Protein AF-F0SKU9-F1 (afdb_monomer_lite)

pLDDT: mean 79.85, std 16.36, range [43.84, 97.88]

Secondary structure (DSSP, 8-state):
------SSEEHHHHHHHTT--HHHHHHHHHTTSSPPPEEPTTT--EEE-HHHHHHHHHHHHHTB-TTS-B---PPPPP--------------------TTSHHHHHHHHHTT-TT--HHHHHHHHHHH-TT---S-HHHHHHHHHHHHHTT-

Organism: Rubinisphaera brasiliensis (strain ATCC 49424 / DSM 5305 / JCM 21570 / IAM 15109 / NBRC 103401 / IFAM 1448) (NCBI:txid756272)

Foldseek 3Di:
DPDPPDQKDALCVLCVLLPHHSVVSVVCCVVQQAPFFDADPVPRGGMDGPVSSVRRVVCSVVCAGNVRDRHDPDDDPPPPCPVPPPPVPPPPPPPPLDPPCPVLVVVLVVVPPVDDDSVLLVVLCCVQCVPDDDPDPVVSSVSSSVVVVVVD

Radius of gyration: 34.1 Å; chains: 1; bounding box: 60×44×78 Å

Sequence (152 aa):
MTGESRSIVNVSQMARMVGLSRQRFWQLATEGVFLLPVYDIRTKRPFYDEPMQETNLKVRQTNYGLNGRPILFYSRRAPIESKTTEPRSKRSVPTKASPKHESLIEGLKQLGMASVSSAQVESALQEAYPNGLPTDEGEVLRTIFVGLMRRD

Structure (mmCIF, N/CA/C/O backbone):
data_AF-F0SKU9-F1
#
_entry.id   AF-F0SKU9-F1
#
loop_
_atom_site.group_PDB
_atom_site.id
_atom_site.type_symbol
_atom_site.label_atom_id
_atom_site.label_alt_id
_atom_site.label_comp_id
_atom_site.label_asym_id
_atom_site.label_entity_id
_atom_site.label_seq_id
_atom_site.pdbx_PDB_ins_code
_atom_site.Cartn_x
_atom_site.Cartn_y
_atom_site.Cartn_z
_atom_site.occupancy
_atom_site.B_iso_or_equiv
_atom_site.auth_seq_id
_atom_site.auth_comp_id
_atom_site.auth_asym_id
_atom_site.auth_atom_id
_atom_site.pdbx_PDB_model_num
ATOM 1 N N . MET A 1 1 ? -15.061 -9.160 -6.028 1.00 43.84 1 MET A N 1
ATOM 2 C CA . MET A 1 1 ? -14.085 -8.298 -6.727 1.00 43.84 1 MET A CA 1
ATOM 3 C C . MET A 1 1 ? -14.822 -7.563 -7.838 1.00 43.84 1 MET A C 1
ATOM 5 O O . MET A 1 1 ? -14.954 -8.098 -8.924 1.00 43.84 1 MET A O 1
ATOM 9 N N . THR A 1 2 ? -15.381 -6.386 -7.566 1.00 45.97 2 THR A N 1
ATOM 10 C CA . THR A 1 2 ? -15.962 -5.517 -8.605 1.00 45.97 2 THR A CA 1
ATOM 11 C C . THR A 1 2 ? -14.832 -4.660 -9.169 1.00 45.97 2 THR A C 1
ATOM 13 O O . THR A 1 2 ? -14.513 -3.605 -8.624 1.00 45.97 2 THR A O 1
ATOM 16 N N . GLY A 1 3 ? -14.120 -5.194 -10.160 1.00 54.47 3 GLY A N 1
ATOM 17 C CA . GLY A 1 3 ? -12.989 -4.516 -10.784 1.00 54.47 3 GLY A CA 1
ATOM 18 C C . GLY A 1 3 ? -13.465 -3.603 -11.904 1.00 54.47 3 GLY A C 1
ATOM 19 O O . GLY A 1 3 ? -13.814 -4.084 -12.972 1.00 54.47 3 GLY A O 1
ATOM 20 N N . GLU A 1 4 ? -13.459 -2.292 -11.677 1.00 57.69 4 GLU A N 1
ATOM 21 C CA . GLU A 1 4 ? -13.408 -1.332 -12.781 1.00 57.69 4 GLU A CA 1
ATOM 22 C C . GLU A 1 4 ? -12.070 -1.540 -13.506 1.00 57.69 4 GLU A C 1
ATOM 24 O O . GLU A 1 4 ? -11.010 -1.227 -12.954 1.00 57.69 4 GLU A O 1
ATOM 29 N N . SER A 1 5 ? -12.111 -2.100 -14.713 1.00 62.44 5 SER A N 1
ATOM 30 C CA . SER A 1 5 ? -10.950 -2.298 -15.583 1.00 62.44 5 SER A CA 1
ATOM 31 C C . SER A 1 5 ? -10.459 -0.945 -16.098 1.00 62.44 5 SER A C 1
ATOM 33 O O . SER A 1 5 ? -10.923 -0.436 -17.118 1.00 62.44 5 SER A O 1
ATOM 35 N N . ARG A 1 6 ? -9.557 -0.314 -15.343 1.00 80.94 6 ARG A N 1
ATOM 36 C CA . ARG A 1 6 ? -8.875 0.921 -15.742 1.00 80.94 6 ARG A CA 1
ATOM 37 C C . ARG A 1 6 ? -7.564 0.560 -16.434 1.00 80.94 6 ARG A C 1
ATOM 39 O O . ARG A 1 6 ? -6.733 -0.110 -15.835 1.00 80.94 6 ARG A O 1
ATOM 46 N N . SER A 1 7 ? -7.357 1.063 -17.649 1.00 87.06 7 SER A N 1
ATOM 47 C CA . SER A 1 7 ? -6.130 0.820 -18.426 1.00 87.06 7 SER A CA 1
ATOM 48 C C . SER A 1 7 ? -4.868 1.380 -17.759 1.00 87.06 7 SER A C 1
ATOM 50 O O . SER A 1 7 ? -3.790 0.809 -17.887 1.00 87.06 7 SER A O 1
ATOM 52 N N . ILE A 1 8 ? -4.995 2.477 -17.006 1.00 94.38 8 ILE A N 1
ATOM 53 C CA . ILE A 1 8 ? -3.905 3.100 -16.249 1.00 94.38 8 ILE A CA 1
ATOM 54 C C . ILE A 1 8 ? -4.355 3.331 -14.809 1.00 94.38 8 ILE A C 1
ATOM 56 O O . ILE A 1 8 ? -5.430 3.888 -14.560 1.00 94.38 8 ILE A O 1
ATOM 60 N N . VAL A 1 9 ? -3.501 2.962 -13.853 1.00 95.81 9 VAL A N 1
ATOM 61 C CA . VAL A 1 9 ? -3.755 3.174 -12.423 1.00 95.81 9 VAL A CA 1
ATOM 62 C C . VAL A 1 9 ? -2.601 3.898 -11.742 1.00 95.81 9 VAL A C 1
ATOM 64 O O . VAL A 1 9 ? -1.431 3.720 -12.071 1.00 95.81 9 VAL A O 1
ATOM 67 N N . ASN A 1 10 ? -2.918 4.716 -10.741 1.00 96.00 10 ASN A N 1
ATOM 68 C CA . ASN A 1 10 ? -1.897 5.310 -9.881 1.00 96.00 10 ASN A CA 1
ATOM 69 C C . ASN A 1 10 ? -1.439 4.331 -8.783 1.00 96.00 10 ASN A C 1
ATOM 71 O O . ASN A 1 10 ? -2.067 3.303 -8.524 1.00 96.00 10 ASN A O 1
ATOM 75 N N . VAL A 1 11 ? -0.376 4.693 -8.059 1.00 95.81 11 VAL A N 1
ATOM 76 C CA . VAL A 1 11 ? 0.204 3.863 -6.982 1.00 95.81 11 VAL A CA 1
ATOM 77 C C . VAL A 1 11 ? -0.812 3.481 -5.900 1.00 95.81 11 VAL A C 1
ATOM 79 O O . VAL A 1 11 ? -0.790 2.363 -5.388 1.00 95.81 11 VAL A O 1
ATOM 82 N N . SER A 1 12 ? -1.726 4.388 -5.544 1.00 95.88 12 SER A N 1
ATOM 83 C CA . SER A 1 12 ? -2.722 4.117 -4.499 1.00 95.88 12 SER A CA 1
ATOM 84 C C . SER A 1 12 ? -3.776 3.114 -4.967 1.00 95.88 12 SER A C 1
ATOM 86 O O . SER A 1 12 ? -4.234 2.299 -4.172 1.00 95.88 12 SER A O 1
ATOM 88 N N . GLN A 1 13 ? -4.161 3.166 -6.241 1.00 96.06 13 GLN A N 1
ATOM 89 C CA . GLN A 1 13 ? -5.072 2.201 -6.852 1.00 96.06 13 GLN A CA 1
ATOM 90 C C . GLN A 1 13 ? -4.405 0.829 -6.988 1.00 96.06 13 GLN A C 1
ATOM 92 O O . GLN A 1 13 ? -4.981 -0.152 -6.524 1.00 96.06 13 GLN A O 1
ATOM 97 N N . MET A 1 14 ? -3.169 0.772 -7.494 1.00 96.75 14 MET A N 1
ATOM 98 C CA . MET A 1 14 ? -2.404 -0.477 -7.602 1.00 96.75 14 MET A CA 1
ATOM 99 C C . MET A 1 14 ? -2.265 -1.175 -6.241 1.00 96.75 14 MET A C 1
ATOM 101 O O . MET A 1 14 ? -2.547 -2.365 -6.116 1.00 96.75 14 MET A O 1
ATOM 105 N N . ALA A 1 15 ? -1.934 -0.421 -5.184 1.00 96.06 15 ALA A N 1
ATOM 106 C CA . ALA A 1 15 ? -1.850 -0.956 -3.824 1.00 96.06 15 ALA A CA 1
ATOM 107 C C . ALA A 1 15 ? -3.180 -1.569 -3.343 1.00 96.06 15 ALA A C 1
ATOM 109 O O . ALA A 1 15 ? -3.181 -2.634 -2.724 1.00 96.06 15 ALA A O 1
ATOM 110 N N . ARG A 1 16 ? -4.322 -0.936 -3.659 1.00 95.00 16 ARG A N 1
ATOM 111 C CA . ARG A 1 16 ? -5.653 -1.478 -3.330 1.00 95.00 16 ARG A CA 1
ATOM 112 C C . ARG A 1 16 ? -5.957 -2.754 -4.106 1.00 95.00 16 ARG A C 1
ATOM 114 O O . ARG A 1 16 ? -6.504 -3.678 -3.512 1.00 95.00 16 ARG A O 1
ATOM 121 N N . MET A 1 17 ? -5.582 -2.820 -5.384 1.00 94.06 17 MET A N 1
ATOM 122 C CA . MET A 1 17 ? -5.791 -4.003 -6.227 1.00 94.06 17 MET A CA 1
ATOM 123 C C . MET A 1 17 ? -5.062 -5.235 -5.671 1.00 94.06 17 MET A C 1
ATOM 125 O O . MET A 1 17 ? -5.636 -6.319 -5.650 1.00 94.06 17 MET A O 1
ATOM 129 N N . VAL A 1 18 ? -3.852 -5.067 -5.121 1.00 93.88 18 VAL A N 1
ATOM 130 C CA . VAL A 1 18 ? -3.105 -6.155 -4.448 1.00 93.88 18 VAL A CA 1
ATOM 131 C C . VAL A 1 18 ? -3.452 -6.326 -2.958 1.00 93.88 18 VAL A C 1
ATOM 133 O O . VAL A 1 18 ? -2.824 -7.122 -2.253 1.00 93.88 18 VAL A O 1
ATOM 136 N N . GLY A 1 19 ? -4.439 -5.581 -2.448 1.00 92.75 19 GLY A N 1
ATOM 137 C CA . GLY A 1 19 ? -4.943 -5.693 -1.076 1.00 92.75 19 GLY A CA 1
ATOM 138 C C . GLY A 1 19 ? -4.036 -5.113 0.019 1.00 92.75 19 GLY A C 1
ATOM 139 O O . GLY A 1 19 ? -4.220 -5.437 1.195 1.00 92.75 19 GLY A O 1
ATOM 140 N N . LEU A 1 20 ? -3.071 -4.257 -0.326 1.00 93.25 20 LEU A N 1
ATOM 141 C CA . LEU A 1 20 ? -2.077 -3.693 0.595 1.00 93.25 20 LEU A CA 1
ATOM 142 C C . LEU A 1 20 ? -2.327 -2.209 0.900 1.00 93.25 20 LEU A C 1
ATOM 144 O O . LEU A 1 20 ? -3.031 -1.500 0.181 1.00 93.25 20 LEU A O 1
ATOM 148 N N . SER A 1 21 ? -1.723 -1.716 1.986 1.00 94.25 21 SER A N 1
ATOM 149 C CA . SER A 1 21 ? -1.602 -0.270 2.190 1.00 94.25 21 SER A CA 1
ATOM 150 C C . SER A 1 21 ? -0.613 0.314 1.178 1.00 94.25 21 SER A C 1
ATOM 152 O O . SER A 1 21 ? 0.325 -0.363 0.748 1.00 94.25 21 SER A O 1
ATOM 154 N N . ARG A 1 22 ? -0.779 1.596 0.828 1.00 95.31 22 ARG A N 1
ATOM 155 C CA . ARG A 1 22 ? 0.136 2.294 -0.093 1.00 95.31 22 ARG A CA 1
ATOM 156 C C . ARG A 1 22 ? 1.590 2.215 0.379 1.00 95.31 22 ARG A C 1
ATOM 158 O O . ARG A 1 22 ? 2.480 1.970 -0.425 1.00 95.31 22 ARG A O 1
ATOM 165 N N . GLN A 1 23 ? 1.819 2.401 1.680 1.00 96.00 23 GLN A N 1
ATOM 166 C CA . GLN A 1 23 ? 3.156 2.356 2.272 1.00 96.00 23 GLN A CA 1
ATOM 167 C C . GLN A 1 23 ? 3.779 0.962 2.164 1.00 96.00 23 GLN A C 1
ATOM 169 O O . GLN A 1 23 ? 4.921 0.847 1.728 1.00 96.00 23 GLN A O 1
ATOM 174 N N . ARG A 1 24 ? 3.032 -0.099 2.504 1.00 95.38 24 ARG A N 1
ATOM 175 C CA 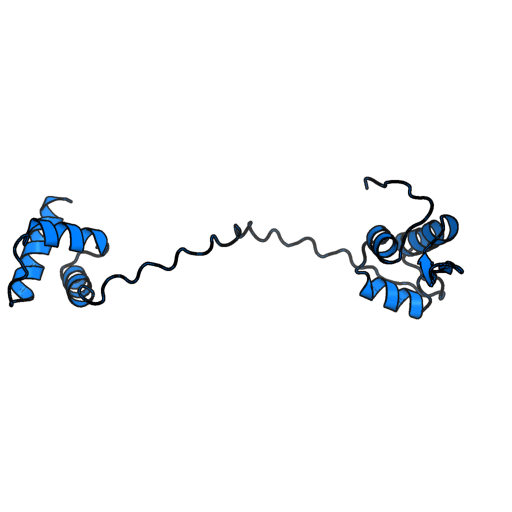. ARG A 1 24 ? 3.565 -1.465 2.430 1.00 95.38 24 ARG A CA 1
ATOM 176 C C . ARG A 1 24 ? 3.846 -1.884 0.990 1.00 95.38 24 ARG A C 1
ATOM 178 O O . ARG A 1 24 ? 4.861 -2.521 0.737 1.00 95.38 24 ARG A O 1
ATOM 185 N N . PHE A 1 25 ? 2.977 -1.498 0.058 1.00 96.88 25 PHE A N 1
ATOM 186 C CA . PHE A 1 25 ? 3.207 -1.720 -1.367 1.00 96.88 25 PHE A CA 1
ATOM 187 C C . PHE A 1 25 ? 4.506 -1.050 -1.841 1.00 96.88 25 PHE A C 1
ATOM 189 O O . PHE A 1 25 ? 5.312 -1.698 -2.498 1.00 96.88 25 PHE A O 1
ATOM 196 N N . TRP A 1 26 ? 4.757 0.203 -1.444 1.00 96.06 26 TRP A N 1
ATOM 197 C CA . TRP A 1 26 ? 5.976 0.924 -1.825 1.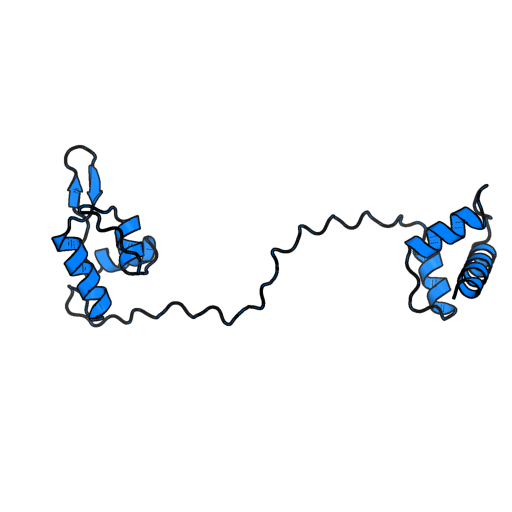00 96.06 26 TRP A CA 1
ATOM 198 C C . TRP A 1 26 ? 7.262 0.299 -1.273 1.00 96.06 26 TRP A C 1
ATOM 200 O O . TRP A 1 26 ? 8.253 0.197 -1.993 1.00 96.06 26 TRP A O 1
ATOM 210 N N . GLN A 1 27 ? 7.239 -0.153 -0.016 1.00 95.94 27 GLN A N 1
ATOM 211 C CA . GLN A 1 27 ? 8.367 -0.873 0.586 1.00 95.94 27 GLN A CA 1
ATOM 212 C C . GLN A 1 27 ? 8.707 -2.123 -0.226 1.00 95.94 27 GLN A C 1
ATOM 214 O O . GLN A 1 27 ? 9.838 -2.292 -0.661 1.00 95.94 27 GLN A O 1
ATOM 219 N N . LEU A 1 28 ? 7.696 -2.946 -0.508 1.00 96.25 28 LEU A N 1
ATOM 220 C CA . LEU A 1 28 ? 7.867 -4.183 -1.262 1.00 96.25 28 LEU A CA 1
ATOM 221 C C . LEU A 1 28 ? 8.320 -3.923 -2.708 1.00 96.25 28 LEU A C 1
ATOM 223 O O . LEU A 1 28 ? 9.188 -4.628 -3.209 1.00 96.25 28 LEU A O 1
ATOM 227 N N . ALA A 1 29 ? 7.791 -2.893 -3.372 1.00 96.62 29 ALA A N 1
ATOM 228 C CA . ALA A 1 29 ? 8.261 -2.500 -4.702 1.00 96.62 29 ALA A CA 1
ATOM 229 C C . ALA A 1 29 ? 9.745 -2.088 -4.682 1.00 96.62 29 ALA A C 1
ATOM 231 O O . ALA A 1 29 ? 10.519 -2.522 -5.527 1.00 96.62 29 ALA A O 1
ATOM 232 N N . THR A 1 30 ? 10.165 -1.325 -3.668 1.00 96.31 30 THR A N 1
ATOM 233 C CA . THR A 1 30 ? 11.578 -0.951 -3.469 1.00 96.31 30 THR A CA 1
ATOM 234 C C . THR A 1 30 ? 12.469 -2.170 -3.185 1.00 96.31 30 THR A C 1
ATOM 236 O O . THR A 1 30 ? 13.611 -2.214 -3.624 1.00 96.31 30 THR A O 1
ATOM 239 N N . GLU A 1 31 ? 11.943 -3.190 -2.503 1.00 95.94 31 GLU A N 1
ATOM 240 C CA . GLU A 1 31 ? 12.615 -4.479 -2.255 1.00 95.94 31 GLU A CA 1
ATOM 241 C C . GLU A 1 31 ? 12.634 -5.413 -3.491 1.00 95.94 31 GLU A C 1
ATOM 243 O O . GLU A 1 31 ? 13.115 -6.549 -3.413 1.00 95.94 31 GLU A O 1
ATOM 248 N N . GLY A 1 32 ? 12.090 -4.966 -4.630 1.00 96.94 32 GLY A N 1
ATOM 249 C CA . GLY A 1 32 ? 12.027 -5.731 -5.878 1.00 96.94 32 GLY A CA 1
ATOM 250 C C . GLY A 1 32 ? 10.946 -6.811 -5.899 1.00 96.94 32 GLY A C 1
ATOM 251 O O . GLY A 1 32 ? 10.974 -7.702 -6.740 1.00 96.94 32 GLY A O 1
ATOM 252 N N . VAL A 1 33 ? 9.994 -6.780 -4.968 1.00 97.50 33 VAL A N 1
ATOM 253 C CA . VAL A 1 33 ? 8.877 -7.734 -4.925 1.00 97.50 33 VAL A CA 1
ATOM 254 C C . VAL A 1 33 ? 7.860 -7.439 -6.017 1.00 97.50 33 VAL A C 1
ATOM 256 O O . VAL A 1 33 ? 7.395 -8.353 -6.691 1.00 97.50 33 VAL A O 1
ATOM 259 N N . PHE A 1 34 ? 7.514 -6.162 -6.156 1.00 97.88 34 PHE A N 1
ATOM 260 C CA . PHE A 1 34 ? 6.604 -5.631 -7.164 1.00 97.88 34 PHE A CA 1
ATOM 261 C C . PHE A 1 34 ? 7.379 -4.727 -8.122 1.00 97.88 34 PHE A C 1
ATOM 263 O O . PHE A 1 34 ? 8.457 -4.239 -7.786 1.00 97.88 34 PHE A O 1
ATOM 270 N N . LEU A 1 35 ? 6.807 -4.462 -9.294 1.00 97.88 35 LEU A N 1
ATOM 271 C CA . LEU A 1 35 ? 7.328 -3.450 -10.206 1.00 97.88 35 LEU A CA 1
ATOM 272 C C . LEU A 1 35 ? 7.243 -2.060 -9.568 1.00 97.88 35 LEU A C 1
ATOM 274 O O . LEU A 1 35 ? 6.261 -1.735 -8.897 1.00 97.88 35 LEU A O 1
ATOM 278 N N . LEU A 1 36 ? 8.249 -1.227 -9.831 1.00 97.56 36 LEU A N 1
ATOM 279 C CA . LEU A 1 36 ? 8.197 0.213 -9.578 1.00 97.56 36 LEU A CA 1
ATOM 280 C C . LEU A 1 36 ? 7.336 0.903 -10.649 1.00 97.56 36 LEU A C 1
ATOM 282 O O . LEU A 1 36 ? 7.268 0.408 -11.771 1.00 97.56 36 LEU A O 1
ATOM 286 N N . PRO A 1 37 ? 6.679 2.035 -10.339 1.00 97.25 37 PRO A N 1
ATOM 287 C CA . PRO A 1 37 ? 5.840 2.738 -11.299 1.00 97.25 37 PRO A CA 1
ATOM 288 C C . PRO A 1 37 ? 6.687 3.452 -12.350 1.00 97.25 37 PRO A C 1
ATOM 290 O O . PRO A 1 37 ? 7.797 3.912 -12.070 1.00 97.25 37 PRO A O 1
ATOM 293 N N . VAL A 1 38 ? 6.108 3.639 -13.531 1.00 97.06 38 VAL A N 1
ATOM 294 C CA . VAL A 1 38 ? 6.652 4.547 -14.543 1.00 97.06 38 VAL A CA 1
ATOM 295 C C . VAL A 1 38 ? 6.144 5.957 -14.260 1.00 97.06 38 VAL A C 1
ATOM 297 O O . VAL A 1 38 ? 5.060 6.154 -13.708 1.00 97.06 38 VAL A O 1
ATOM 300 N N . TYR A 1 39 ? 6.942 6.960 -14.609 1.00 96.81 39 TYR A N 1
ATOM 301 C CA . TYR A 1 39 ? 6.582 8.362 -14.443 1.00 96.81 39 TYR A CA 1
ATOM 302 C C . TYR A 1 39 ? 6.135 8.945 -15.775 1.00 96.81 39 TYR A C 1
ATOM 304 O O . TYR A 1 39 ? 6.846 8.850 -16.773 1.00 96.81 39 TYR A O 1
ATOM 312 N N . ASP A 1 40 ? 4.981 9.607 -15.775 1.00 95.00 40 ASP A N 1
ATOM 313 C CA . ASP A 1 40 ? 4.569 10.422 -16.914 1.00 95.00 40 ASP A CA 1
ATOM 314 C C . ASP A 1 40 ? 5.602 11.539 -17.124 1.00 95.00 40 ASP A C 1
ATOM 316 O O . ASP A 1 40 ? 5.907 12.310 -16.211 1.00 95.00 40 ASP A O 1
ATOM 320 N N . ILE A 1 41 ? 6.144 11.635 -18.337 1.00 95.75 41 ILE A N 1
ATOM 321 C CA . ILE A 1 41 ? 7.182 12.601 -18.698 1.00 95.75 41 ILE A CA 1
ATOM 322 C C . ILE A 1 41 ? 6.695 14.037 -18.468 1.00 95.75 41 ILE A C 1
ATOM 324 O O . ILE A 1 41 ? 7.480 14.864 -17.993 1.00 95.75 41 ILE A O 1
ATOM 328 N N . ARG A 1 42 ? 5.412 14.306 -18.755 1.00 95.50 42 ARG A N 1
ATOM 329 C CA . ARG A 1 42 ? 4.792 15.634 -18.692 1.00 9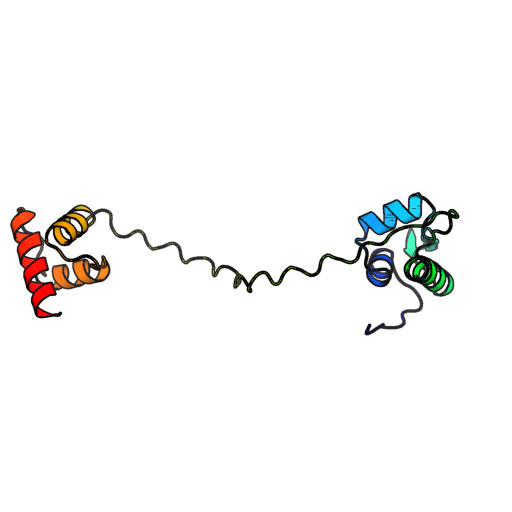5.50 42 ARG A CA 1
ATOM 330 C C . ARG A 1 42 ? 4.406 16.020 -17.271 1.00 95.50 42 ARG A C 1
ATOM 332 O O . ARG A 1 42 ? 4.718 17.120 -16.832 1.00 95.50 42 ARG A O 1
ATOM 339 N N . THR A 1 43 ? 3.709 15.139 -16.555 1.00 94.88 43 THR A N 1
ATOM 340 C CA . THR A 1 43 ? 3.159 15.465 -15.223 1.00 94.88 43 THR A CA 1
ATOM 341 C C . THR A 1 43 ? 4.037 15.010 -14.060 1.00 94.88 43 THR A C 1
ATOM 343 O O . THR A 1 43 ? 3.762 15.378 -12.919 1.00 94.88 43 THR A O 1
ATOM 346 N N . LYS A 1 44 ? 5.066 14.192 -14.325 1.00 94.94 44 LYS A N 1
ATOM 347 C CA . LYS A 1 44 ? 5.913 13.525 -13.319 1.00 94.94 44 LYS A CA 1
ATOM 348 C C . LYS A 1 44 ? 5.115 12.703 -12.303 1.00 94.94 44 LYS A C 1
ATOM 350 O O . LYS A 1 44 ? 5.584 12.450 -11.195 1.00 94.94 44 LYS A O 1
ATOM 355 N N . ARG A 1 45 ? 3.899 12.274 -12.658 1.00 95.31 45 ARG A N 1
ATOM 356 C CA . ARG A 1 45 ? 3.059 11.439 -11.794 1.00 95.31 45 ARG A CA 1
ATOM 357 C C . ARG A 1 45 ? 3.377 9.958 -12.019 1.00 95.31 45 ARG A C 1
ATOM 359 O O . ARG A 1 45 ? 3.466 9.546 -13.175 1.00 95.31 45 ARG A O 1
ATOM 366 N N . PRO A 1 46 ? 3.516 9.160 -10.945 1.00 97.00 46 PRO A N 1
ATOM 367 C CA . PRO A 1 46 ? 3.748 7.728 -11.062 1.00 97.00 46 PRO A CA 1
ATOM 368 C C . PRO A 1 46 ? 2.458 6.983 -11.425 1.00 97.00 46 PRO A C 1
ATOM 370 O O . PRO A 1 46 ? 1.415 7.180 -10.785 1.00 97.00 46 PRO A O 1
ATOM 373 N N . PHE A 1 47 ? 2.547 6.088 -12.403 1.00 96.75 47 PHE A N 1
ATOM 374 C CA . PHE A 1 47 ? 1.453 5.237 -12.855 1.00 96.75 47 PHE A CA 1
ATOM 375 C C . PHE A 1 47 ? 1.933 3.821 -13.210 1.00 96.75 47 PHE A C 1
ATOM 377 O O . PHE A 1 47 ? 3.129 3.562 -13.343 1.00 96.75 47 PHE A O 1
ATOM 384 N N . TYR A 1 48 ? 0.972 2.912 -13.329 1.00 97.38 48 TYR A N 1
ATOM 385 C CA . TYR A 1 48 ? 1.140 1.559 -13.845 1.00 97.38 48 TYR A CA 1
ATOM 386 C C . TYR A 1 48 ? 0.234 1.398 -15.061 1.00 97.38 48 TYR A C 1
ATOM 388 O O . TYR A 1 48 ? -0.957 1.722 -14.988 1.00 97.38 48 TYR A O 1
ATOM 396 N N . ASP A 1 49 ? 0.800 0.917 -16.160 1.00 96.56 49 ASP A N 1
ATOM 397 C CA . ASP A 1 49 ? 0.039 0.471 -17.322 1.00 96.56 49 ASP A CA 1
ATOM 398 C C . ASP A 1 49 ? -0.547 -0.930 -17.080 1.00 96.56 49 ASP A C 1
ATOM 400 O O . ASP A 1 49 ? -0.370 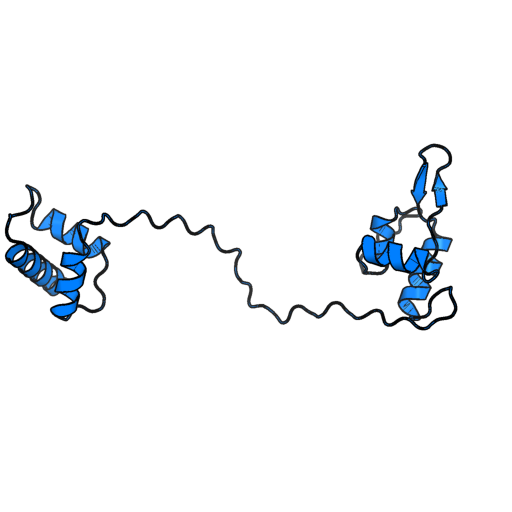-1.534 -16.019 1.00 96.56 49 ASP A O 1
ATOM 404 N N . GLU A 1 50 ? -1.320 -1.428 -18.034 1.00 95.44 50 GLU A N 1
ATOM 405 C CA . GLU A 1 50 ? -2.007 -2.714 -17.927 1.00 95.44 50 GLU A CA 1
ATOM 406 C C . GLU A 1 50 ? -1.043 -3.917 -17.768 1.00 95.44 50 GLU A C 1
ATOM 408 O O . GLU A 1 50 ? -1.216 -4.675 -16.806 1.00 95.44 50 GLU A O 1
ATOM 413 N N . PRO A 1 51 ? 0.039 -4.068 -18.562 1.00 96.00 51 PRO A N 1
ATOM 414 C CA . PRO A 1 51 ? 1.006 -5.155 -18.365 1.00 96.00 51 PRO A CA 1
ATOM 415 C C . PRO A 1 51 ? 1.679 -5.149 -16.985 1.00 96.00 51 PRO A C 1
ATOM 417 O O . PRO A 1 51 ? 1.893 -6.203 -16.368 1.00 96.00 51 PRO A O 1
ATOM 420 N N . MET A 1 52 ? 2.012 -3.965 -16.459 1.00 97.19 52 MET A N 1
ATOM 421 C CA . MET A 1 52 ? 2.593 -3.859 -15.123 1.00 97.19 52 MET A CA 1
ATOM 422 C C . MET A 1 52 ? 1.578 -4.224 -14.034 1.00 97.19 52 MET A C 1
ATOM 424 O O . MET A 1 52 ? 1.941 -4.862 -13.039 1.00 97.19 52 MET A O 1
ATOM 428 N N . GLN A 1 53 ? 0.308 -3.841 -14.211 1.00 96.69 53 GLN A N 1
ATOM 429 C CA . GLN A 1 53 ? -0.773 -4.218 -13.300 1.00 96.69 53 GLN A CA 1
ATOM 430 C C . GLN A 1 53 ? -0.926 -5.738 -13.228 1.00 96.69 53 GLN A C 1
ATOM 432 O O . GLN A 1 53 ? -0.938 -6.293 -12.127 1.00 96.69 53 GLN A O 1
ATOM 437 N N . GLU A 1 54 ? -0.980 -6.418 -14.376 1.00 96.44 54 GLU A N 1
ATOM 438 C CA . GLU A 1 54 ? -1.069 -7.880 -14.440 1.00 96.44 54 GLU A CA 1
ATOM 439 C C . GLU A 1 54 ? 0.102 -8.559 -13.733 1.00 96.44 54 GLU A C 1
ATOM 441 O O . GLU A 1 54 ? -0.087 -9.507 -12.970 1.00 96.44 54 GLU A O 1
ATOM 446 N N . THR A 1 55 ? 1.318 -8.059 -13.951 1.00 97.38 55 THR A N 1
ATOM 447 C CA . THR A 1 55 ? 2.526 -8.611 -13.330 1.00 97.38 55 THR A CA 1
ATOM 448 C C . THR A 1 55 ? 2.464 -8.503 -11.806 1.00 97.38 55 THR A C 1
ATOM 450 O O . THR A 1 55 ? 2.689 -9.483 -11.094 1.00 97.38 55 THR A O 1
ATOM 453 N N . ASN A 1 56 ? 2.080 -7.339 -11.281 1.00 97.06 56 ASN A N 1
ATOM 454 C CA . ASN A 1 56 ? 1.935 -7.139 -9.840 1.00 97.06 56 ASN A CA 1
ATOM 455 C C . ASN A 1 56 ? 0.789 -7.973 -9.240 1.00 97.06 56 ASN A C 1
ATOM 457 O O . ASN A 1 56 ? 0.900 -8.466 -8.114 1.00 97.06 56 ASN A O 1
ATOM 461 N N . LEU A 1 57 ? -0.308 -8.162 -9.978 1.00 95.94 57 LEU A N 1
ATOM 462 C CA . LEU A 1 57 ? -1.398 -9.050 -9.571 1.00 95.94 57 LEU A CA 1
ATOM 463 C C . LEU A 1 57 ? -0.952 -10.517 -9.535 1.00 95.94 57 LEU A C 1
ATOM 465 O O . LEU A 1 57 ? -1.299 -11.220 -8.586 1.00 95.94 57 LEU A O 1
ATOM 469 N N . LYS A 1 58 ? -0.134 -10.964 -10.496 1.00 96.38 58 LYS A N 1
ATOM 470 C CA . LYS A 1 58 ? 0.453 -12.313 -10.497 1.00 96.38 58 LYS A CA 1
ATOM 471 C C . LYS A 1 58 ? 1.311 -12.546 -9.260 1.00 96.38 58 LYS A C 1
ATOM 473 O O . LYS A 1 58 ? 1.089 -13.542 -8.586 1.00 96.38 58 LYS A O 1
ATOM 478 N N . VAL A 1 59 ? 2.187 -11.607 -8.886 1.00 96.50 59 VAL A N 1
ATOM 479 C CA . VAL A 1 59 ? 2.974 -11.689 -7.633 1.00 96.50 59 VAL A CA 1
ATOM 480 C C . VAL A 1 59 ? 2.065 -11.911 -6.423 1.00 96.50 59 VAL A C 1
ATOM 482 O O . VAL A 1 59 ? 2.350 -12.738 -5.557 1.00 96.50 59 VAL A O 1
ATOM 485 N N . ARG A 1 60 ? 0.934 -11.195 -6.367 1.00 94.19 60 ARG A N 1
ATOM 486 C CA . ARG A 1 60 ? -0.035 -11.345 -5.277 1.00 94.19 60 ARG A CA 1
ATOM 487 C C . ARG A 1 60 ? -0.720 -12.715 -5.275 1.00 94.19 60 ARG A C 1
ATOM 489 O O . ARG A 1 60 ? -1.042 -13.211 -4.199 1.00 94.19 60 ARG A O 1
ATOM 496 N N . GLN A 1 61 ? -0.972 -13.294 -6.445 1.00 93.06 61 GLN A N 1
ATOM 497 C CA . GLN A 1 61 ? -1.599 -14.610 -6.588 1.00 93.06 61 GLN A CA 1
ATOM 498 C C . GLN A 1 61 ? -0.622 -15.751 -6.283 1.00 93.06 61 GLN A C 1
ATOM 500 O O . GLN A 1 61 ? -0.997 -16.718 -5.628 1.00 93.06 61 GLN A O 1
ATOM 505 N N . THR A 1 62 ? 0.628 -15.635 -6.731 1.00 94.69 62 THR A N 1
ATOM 506 C CA . THR A 1 62 ? 1.644 -16.689 -6.609 1.00 94.69 62 THR A CA 1
ATOM 507 C C . THR A 1 62 ? 2.404 -16.649 -5.290 1.00 94.69 62 THR A C 1
ATOM 509 O O . THR A 1 62 ? 3.093 -17.614 -4.972 1.00 94.69 62 THR A O 1
ATOM 512 N N . ASN A 1 63 ? 2.298 -15.557 -4.519 1.00 95.12 63 ASN A N 1
ATOM 513 C CA . ASN A 1 63 ? 3.114 -15.326 -3.323 1.00 95.12 63 ASN A CA 1
ATOM 514 C C . ASN A 1 63 ? 4.623 -15.395 -3.625 1.00 95.12 63 ASN A C 1
ATOM 516 O O . ASN A 1 63 ? 5.415 -15.790 -2.772 1.00 95.12 63 ASN A O 1
ATOM 520 N N . TYR A 1 64 ? 5.030 -15.027 -4.841 1.00 96.00 64 TYR A N 1
ATOM 521 C CA . TYR A 1 64 ? 6.421 -15.076 -5.278 1.00 96.00 64 TYR A CA 1
ATOM 522 C C . TYR A 1 64 ? 6.807 -13.734 -5.895 1.00 96.00 64 TYR A C 1
ATOM 524 O O . TYR A 1 64 ? 6.207 -13.300 -6.879 1.00 96.00 64 TYR A O 1
ATOM 532 N N . GLY A 1 65 ? 7.760 -13.046 -5.268 1.00 96.06 65 GLY A N 1
ATOM 533 C CA . GLY A 1 65 ? 8.215 -11.730 -5.700 1.00 96.06 65 GLY A CA 1
ATOM 534 C C . GLY A 1 65 ? 9.046 -11.791 -6.977 1.00 96.06 65 GLY A C 1
ATOM 535 O O . GLY A 1 65 ? 9.672 -12.806 -7.283 1.00 96.06 65 GLY A O 1
ATOM 536 N N . LEU A 1 66 ? 9.113 -10.668 -7.695 1.00 96.38 66 LEU A N 1
ATOM 537 C CA . LEU A 1 66 ? 9.973 -10.531 -8.882 1.00 96.38 66 LEU A CA 1
ATOM 538 C C . LEU A 1 66 ? 11.467 -10.658 -8.549 1.00 96.38 66 LEU A C 1
ATOM 540 O O . LEU A 1 66 ? 12.274 -10.993 -9.407 1.00 96.38 66 LEU A O 1
ATOM 544 N N . ASN A 1 67 ? 11.821 -10.466 -7.280 1.00 95.94 67 ASN A N 1
ATOM 545 C CA . ASN A 1 67 ? 13.143 -10.715 -6.718 1.00 95.94 67 ASN A CA 1
ATOM 546 C C . ASN A 1 67 ? 13.467 -12.208 -6.490 1.00 95.94 67 ASN A C 1
ATOM 548 O O . ASN A 1 67 ? 14.499 -12.512 -5.893 1.00 95.94 67 ASN A O 1
ATOM 552 N N . GLY A 1 68 ? 12.604 -13.138 -6.912 1.00 95.12 68 GLY A N 1
ATOM 553 C CA . GLY A 1 68 ? 12.849 -14.579 -6.796 1.00 95.12 68 GLY A CA 1
ATOM 554 C C . GLY A 1 68 ? 12.660 -15.137 -5.384 1.00 95.12 68 GLY A C 1
ATOM 555 O O . GLY A 1 68 ? 13.186 -16.200 -5.056 1.00 95.12 68 GLY A O 1
ATOM 556 N N . ARG A 1 69 ? 11.957 -14.412 -4.506 1.00 95.06 69 ARG A N 1
ATOM 557 C CA . ARG A 1 69 ? 11.744 -14.819 -3.111 1.00 95.06 69 ARG A CA 1
ATOM 558 C C . ARG A 1 69 ? 10.265 -15.098 -2.839 1.00 95.06 69 ARG A C 1
ATOM 560 O O . ARG A 1 69 ? 9.413 -14.334 -3.297 1.00 95.06 69 ARG A O 1
ATOM 567 N N . PRO A 1 70 ? 9.936 -16.146 -2.064 1.00 95.19 70 PRO A N 1
ATOM 568 C CA . PRO A 1 70 ? 8.574 -16.369 -1.597 1.00 95.19 70 PRO A CA 1
ATOM 569 C C . PRO A 1 70 ? 8.168 -15.306 -0.566 1.00 95.19 70 PRO A C 1
ATOM 571 O O . PRO A 1 70 ? 8.974 -14.883 0.265 1.00 95.19 70 PRO A O 1
ATOM 574 N N . ILE A 1 71 ? 6.911 -14.865 -0.619 1.00 93.31 71 ILE A N 1
ATOM 575 C CA . ILE A 1 71 ? 6.375 -13.761 0.184 1.00 93.31 71 ILE A CA 1
ATOM 576 C C . ILE A 1 71 ? 4.998 -14.127 0.705 1.00 93.31 71 ILE A C 1
ATOM 578 O O . ILE A 1 71 ? 4.041 -14.273 -0.048 1.00 93.31 71 ILE A O 1
ATOM 582 N N . LEU A 1 72 ? 4.880 -14.206 2.026 1.00 91.62 72 LEU A N 1
ATOM 583 C CA . LEU A 1 72 ? 3.614 -14.496 2.682 1.00 91.62 72 LEU A CA 1
ATOM 584 C C . LEU A 1 72 ? 2.793 -13.216 2.834 1.00 91.62 72 LEU A C 1
ATOM 586 O O . LEU A 1 72 ? 3.023 -12.401 3.733 1.00 91.62 72 LEU A O 1
ATOM 590 N N . PHE A 1 73 ? 1.800 -13.039 1.966 1.00 87.81 73 PHE A N 1
ATOM 591 C CA . PHE A 1 73 ? 0.814 -11.983 2.132 1.00 87.81 73 PHE A CA 1
ATOM 592 C C . PHE A 1 73 ? -0.277 -12.421 3.110 1.00 87.81 73 PHE A C 1
ATOM 594 O O . PHE A 1 73 ? -1.333 -12.900 2.694 1.00 87.81 73 PHE A O 1
ATOM 601 N N . TYR A 1 74 ? -0.041 -12.228 4.411 1.00 80.44 74 TYR A N 1
ATOM 602 C CA . TYR A 1 74 ? -1.049 -12.510 5.433 1.00 80.44 74 TYR A CA 1
ATOM 603 C C . TYR A 1 74 ? -2.393 -11.878 5.057 1.00 80.44 74 TYR A C 1
ATOM 605 O O . TYR A 1 74 ? -2.474 -10.695 4.699 1.00 80.44 74 TYR A O 1
ATOM 613 N N . SER A 1 75 ? -3.455 -12.680 5.125 1.00 69.50 75 SER A N 1
ATOM 614 C CA . SER A 1 75 ? -4.811 -12.160 5.048 1.00 69.50 75 SER A CA 1
ATOM 615 C C . SER A 1 75 ? -4.974 -11.104 6.133 1.00 69.50 75 SER A C 1
ATOM 617 O O . SER A 1 75 ? -4.425 -11.231 7.233 1.00 69.50 75 SER A O 1
ATOM 619 N N . ARG A 1 76 ? -5.747 -10.051 5.848 1.00 65.56 76 ARG A N 1
ATOM 620 C CA . ARG A 1 76 ? -6.232 -9.207 6.942 1.00 65.56 76 ARG A CA 1
ATOM 621 C C . ARG A 1 76 ? -6.888 -10.160 7.929 1.00 65.56 76 ARG A C 1
ATOM 623 O O . ARG A 1 76 ? -7.720 -10.964 7.506 1.00 65.56 76 ARG A O 1
ATOM 630 N N . ARG A 1 77 ? -6.470 -10.122 9.199 1.00 66.56 77 ARG A N 1
ATOM 631 C CA . ARG A 1 77 ? -7.226 -10.806 10.248 1.00 66.56 77 ARG A CA 1
ATOM 632 C C . ARG A 1 77 ? -8.656 -10.336 10.042 1.00 66.56 77 ARG A C 1
ATOM 634 O O . ARG A 1 77 ? -8.878 -9.120 10.023 1.00 66.56 77 ARG A O 1
ATOM 641 N N . ALA A 1 78 ? -9.570 -11.270 9.772 1.00 61.44 78 ALA A N 1
ATOM 642 C CA . ALA A 1 78 ? -10.977 -10.943 9.866 1.00 61.44 78 ALA A CA 1
ATOM 643 C C . ALA A 1 78 ? -11.108 -10.236 11.216 1.00 61.44 78 ALA A C 1
ATOM 645 O O . ALA A 1 78 ? -10.521 -10.734 12.190 1.00 61.44 78 ALA A O 1
ATOM 646 N N . PRO A 1 79 ? -11.714 -9.039 11.279 1.00 57.94 79 PRO A N 1
ATOM 647 C CA . PRO A 1 79 ? -12.063 -8.516 12.577 1.00 57.94 79 PRO A CA 1
ATOM 648 C C . PRO A 1 79 ? -12.836 -9.655 13.234 1.00 57.94 79 PRO A C 1
ATOM 650 O O . PRO A 1 79 ? -13.861 -10.077 12.703 1.00 57.94 79 PRO A O 1
ATOM 653 N N . ILE A 1 80 ? -12.273 -10.230 14.308 1.00 60.56 80 ILE A N 1
ATOM 654 C CA . ILE A 1 80 ? -13.069 -10.979 15.282 1.00 60.56 80 ILE A CA 1
ATOM 655 C C . ILE A 1 80 ? -14.257 -10.071 15.457 1.00 60.56 80 ILE A C 1
ATOM 657 O O . ILE A 1 80 ? -13.989 -8.911 15.771 1.00 60.56 80 ILE A O 1
ATOM 661 N N . GLU A 1 81 ? -15.459 -10.534 15.104 1.00 57.34 81 GLU A N 1
ATOM 662 C CA . GLU A 1 81 ? -16.674 -9.733 15.117 1.00 57.34 81 GLU A CA 1
ATOM 663 C C . GLU A 1 81 ? -16.700 -8.984 16.440 1.00 57.34 81 GLU A C 1
ATOM 665 O O . GLU A 1 81 ? -17.083 -9.500 17.491 1.00 57.34 81 GLU A O 1
ATOM 670 N N . SER A 1 82 ? -16.163 -7.768 16.417 1.00 53.84 82 SER A N 1
ATOM 671 C CA . SER A 1 82 ? -16.177 -6.884 17.544 1.00 53.84 82 SER A CA 1
ATOM 672 C C . SER A 1 82 ? -17.604 -6.447 17.447 1.00 53.84 82 SER A C 1
ATOM 674 O O . SER A 1 82 ? -17.895 -5.592 16.605 1.00 53.84 82 SER A O 1
ATOM 676 N N . LYS A 1 83 ? -18.475 -7.177 18.168 1.00 56.97 83 LYS A N 1
ATOM 677 C CA . LYS A 1 83 ? -19.878 -6.845 18.404 1.00 56.97 83 LYS A CA 1
ATOM 678 C C . LYS A 1 83 ? -19.970 -5.359 18.227 1.00 56.97 83 LYS A C 1
ATOM 680 O O . LYS A 1 83 ? -19.311 -4.670 19.005 1.00 56.97 83 LYS A O 1
ATOM 685 N N . THR A 1 84 ? -20.615 -4.943 17.142 1.00 49.03 84 THR A N 1
ATOM 686 C CA . THR A 1 84 ? -20.673 -3.570 16.670 1.00 49.03 84 THR A CA 1
ATOM 687 C C . THR A 1 84 ? -20.707 -2.678 17.893 1.00 49.03 84 THR A C 1
ATOM 689 O O . THR A 1 84 ? -21.733 -2.590 18.563 1.00 49.03 84 THR A O 1
ATOM 692 N N . THR A 1 85 ? -19.564 -2.106 18.279 1.00 58.19 85 THR A N 1
ATOM 693 C CA . THR A 1 85 ? -19.595 -1.008 19.222 1.00 58.19 85 THR A CA 1
ATOM 694 C C . THR A 1 85 ? -20.168 0.067 18.347 1.00 58.19 85 THR A C 1
ATOM 696 O O . THR A 1 85 ? -19.460 0.664 17.532 1.00 58.19 85 THR A O 1
ATOM 699 N N . GLU A 1 86 ? -21.495 0.188 18.419 1.00 62.03 86 GLU A N 1
ATOM 700 C CA . GLU A 1 86 ? -22.238 1.314 17.896 1.00 62.03 86 GLU A CA 1
ATOM 701 C C . GLU A 1 86 ? -21.354 2.537 18.102 1.00 62.03 86 GLU A C 1
ATOM 703 O O . GLU A 1 86 ? -20.762 2.654 19.189 1.00 62.03 86 GLU A O 1
ATOM 708 N N . PRO A 1 87 ? -21.163 3.381 17.070 1.00 51.06 87 PRO A N 1
ATOM 709 C CA . PRO A 1 87 ? -20.344 4.571 17.214 1.00 51.06 87 PRO A CA 1
ATOM 710 C C . PRO A 1 87 ? -20.822 5.226 18.489 1.00 51.06 87 PRO A C 1
ATOM 712 O O . PRO A 1 87 ? -21.997 5.577 18.548 1.00 51.06 87 PRO A O 1
ATOM 715 N N . ARG A 1 88 ? -19.959 5.234 19.523 1.00 57.00 88 ARG A N 1
ATOM 716 C CA . ARG A 1 88 ? -20.309 5.666 20.873 1.00 57.00 88 ARG A CA 1
ATOM 717 C C . ARG A 1 88 ? -20.945 7.015 20.663 1.00 57.00 88 ARG A C 1
ATOM 719 O O . ARG A 1 88 ? -20.219 7.974 20.388 1.00 57.00 88 ARG A O 1
ATOM 726 N N . SER A 1 89 ? -22.283 7.034 20.684 1.00 56.38 89 SER A N 1
ATOM 727 C CA . SER A 1 89 ? -23.067 8.246 20.548 1.00 56.38 89 SER A CA 1
ATOM 728 C C . SER A 1 89 ? -22.373 9.180 21.499 1.00 56.38 89 SER A C 1
ATOM 730 O O . SER A 1 89 ? -22.124 8.766 22.640 1.00 56.38 89 SER A O 1
ATOM 732 N N . LYS A 1 90 ? -21.869 10.311 20.979 1.00 52.25 90 LYS A N 1
ATOM 733 C CA . LYS A 1 90 ? -21.170 11.304 21.789 1.00 52.25 90 LYS A CA 1
ATOM 734 C C . LYS A 1 90 ? -22.062 11.462 22.992 1.00 52.25 90 LYS A C 1
ATOM 736 O O . LYS A 1 90 ? -23.167 11.973 22.838 1.00 52.25 90 LYS A O 1
ATOM 741 N N . ARG A 1 91 ? -21.638 10.877 24.118 1.00 48.22 91 ARG A N 1
ATOM 742 C CA . ARG A 1 91 ? -22.459 10.807 25.312 1.00 48.22 91 ARG A CA 1
ATOM 743 C C . ARG A 1 91 ? -22.709 12.271 25.563 1.00 48.22 91 ARG A C 1
ATOM 745 O O . ARG A 1 91 ? -21.739 12.996 25.795 1.00 48.22 91 ARG A O 1
ATOM 752 N N . SER A 1 92 ? -23.950 12.707 25.352 1.00 51.66 92 SER A N 1
ATOM 753 C CA . SER A 1 92 ? -24.390 14.015 25.787 1.00 51.66 92 SER A CA 1
ATOM 754 C C . SER A 1 92 ? -23.836 14.107 27.189 1.00 51.66 92 SER A C 1
ATOM 756 O O . SER A 1 92 ? -24.079 13.203 27.999 1.00 51.66 92 SER A O 1
ATOM 758 N N . VAL A 1 93 ? -22.928 15.062 27.381 1.00 51.34 93 VAL A N 1
ATOM 759 C CA . VAL A 1 93 ? -22.287 15.318 28.663 1.00 51.34 93 VAL A CA 1
ATOM 760 C C . VAL A 1 93 ? -23.407 15.185 29.685 1.00 51.34 93 VAL A C 1
ATOM 762 O O . VAL A 1 93 ? -24.416 15.864 29.484 1.00 51.34 93 VAL A O 1
ATOM 765 N N . PRO A 1 94 ? -23.343 14.249 30.655 1.00 47.75 94 PRO A N 1
ATOM 766 C CA . PRO A 1 94 ? -24.383 14.193 31.659 1.00 47.75 94 PRO A CA 1
ATOM 767 C C . PRO A 1 94 ? -24.379 15.582 32.268 1.00 47.75 94 PRO A C 1
ATOM 769 O O . PRO A 1 94 ? -23.362 16.023 32.813 1.00 47.75 94 PRO A O 1
ATOM 772 N N . THR A 1 95 ? -25.460 16.317 32.016 1.00 46.94 95 THR A N 1
ATOM 773 C CA . THR A 1 95 ? -25.716 17.611 32.615 1.00 46.94 95 THR A CA 1
ATOM 774 C C . THR A 1 95 ? -25.472 17.371 34.086 1.00 46.94 95 THR A C 1
ATOM 776 O O . THR A 1 95 ? -26.107 16.490 34.665 1.00 46.94 95 THR A O 1
ATOM 779 N N . LYS A 1 96 ? -24.430 18.015 34.621 1.00 47.81 96 LYS A N 1
ATOM 780 C CA . LYS A 1 96 ? -24.027 17.882 36.015 1.00 47.81 96 LYS A CA 1
ATOM 781 C C . LYS A 1 96 ? -25.304 17.947 36.839 1.00 47.81 96 LYS A C 1
ATOM 783 O O . LYS A 1 96 ? -25.955 18.991 36.837 1.00 47.81 96 LYS A O 1
ATOM 788 N N . ALA A 1 97 ? -25.668 16.834 37.475 1.00 47.19 97 ALA A N 1
ATOM 789 C CA . ALA A 1 97 ? -26.624 16.888 38.557 1.00 47.19 97 ALA A CA 1
ATOM 790 C C . ALA A 1 97 ? -26.069 17.935 39.519 1.00 47.19 97 ALA A C 1
ATOM 792 O O . ALA A 1 97 ? -24.876 17.934 39.840 1.00 47.19 97 ALA A O 1
ATOM 793 N N . SER A 1 98 ? -26.909 18.901 39.850 1.00 47.06 98 SER A N 1
ATOM 794 C CA . SER A 1 98 ? -26.630 19.935 40.827 1.00 47.06 98 SER A CA 1
ATOM 795 C C . SER A 1 98 ? -25.929 19.287 42.029 1.00 47.06 98 SER A C 1
ATOM 797 O O . SER A 1 98 ? -26.485 18.335 42.577 1.00 47.06 98 SER A O 1
ATOM 799 N N . PRO A 1 99 ? -24.771 19.780 42.506 1.00 55.38 99 PRO A N 1
ATOM 800 C CA . PRO A 1 99 ? -24.081 19.228 43.685 1.00 55.38 99 PRO A CA 1
ATOM 801 C C . PRO A 1 99 ? -24.871 19.412 45.000 1.00 55.38 99 PRO A C 1
ATOM 803 O O . PRO A 1 99 ? -24.319 19.309 46.086 1.00 55.38 99 PRO A O 1
ATOM 806 N N . LYS A 1 100 ? -26.166 19.736 44.918 1.00 59.09 100 LYS A N 1
ATOM 807 C CA . LYS A 1 100 ? -27.047 20.077 46.035 1.00 59.09 100 LYS A CA 1
ATOM 808 C C . LYS A 1 100 ? -27.842 18.886 46.578 1.00 59.09 100 LYS A C 1
ATOM 810 O O . LYS A 1 100 ? -28.504 19.043 47.594 1.00 59.09 100 LYS A O 1
ATOM 815 N N . HIS A 1 101 ? -27.811 17.723 45.919 1.00 62.50 101 HIS A N 1
ATOM 816 C CA . HIS A 1 101 ? -28.691 16.596 46.268 1.00 62.50 101 HIS A CA 1
ATOM 817 C C . HIS A 1 101 ? -27.954 15.282 46.567 1.00 62.50 101 HIS A C 1
ATOM 819 O O . HIS A 1 101 ? -28.606 14.269 46.803 1.00 62.50 101 HIS A O 1
ATOM 825 N N . GLU A 1 102 ? -26.615 15.276 46.587 1.00 71.75 102 GLU A N 1
ATOM 826 C CA . GLU A 1 102 ? -25.833 14.062 46.878 1.00 71.75 102 GLU A CA 1
ATOM 827 C C . GLU A 1 102 ? -26.072 13.548 48.306 1.00 71.75 102 GLU A C 1
ATOM 829 O O . GLU A 1 102 ? -26.321 12.355 48.478 1.00 71.75 102 GLU A O 1
ATOM 834 N N . SER A 1 103 ? -26.117 14.443 49.300 1.00 73.12 103 SER A N 1
ATOM 835 C CA . SER A 1 103 ? -26.401 14.095 50.702 1.00 73.12 103 SER A CA 1
ATOM 836 C C . SER A 1 103 ? -27.797 13.488 50.887 1.00 73.12 103 SER A C 1
ATOM 838 O O . SER A 1 103 ? -27.962 12.487 51.583 1.00 73.12 103 SER A O 1
ATOM 840 N N . LEU A 1 104 ? -28.804 14.040 50.203 1.00 73.75 104 LEU A N 1
ATOM 841 C CA . LEU A 1 104 ? -30.177 13.531 50.244 1.00 73.75 104 LEU A CA 1
ATOM 842 C C . LEU A 1 104 ? -30.292 12.155 49.578 1.00 73.75 104 LEU A C 1
ATOM 844 O O . LEU A 1 104 ? -30.940 11.262 50.118 1.00 73.75 104 LEU A O 1
ATOM 848 N N . ILE A 1 105 ? -29.639 11.949 48.431 1.00 78.62 105 ILE A N 1
ATOM 849 C CA . ILE A 1 105 ? -29.635 10.649 47.742 1.00 78.62 105 ILE A CA 1
ATOM 850 C C . ILE A 1 105 ? -28.944 9.585 48.601 1.00 78.62 105 ILE A C 1
ATOM 852 O O . ILE A 1 105 ? -29.406 8.445 48.658 1.00 78.62 105 ILE A O 1
ATOM 856 N N . GLU A 1 106 ? -27.847 9.938 49.271 1.00 80.62 106 GLU A N 1
ATOM 857 C CA . GLU A 1 106 ? -27.137 9.025 50.163 1.00 80.62 106 GLU A CA 1
ATOM 858 C C . GLU A 1 106 ? -27.994 8.621 51.370 1.00 80.62 106 GLU A C 1
ATOM 860 O O . GLU A 1 106 ? -28.142 7.426 51.636 1.00 80.62 106 GLU A O 1
ATOM 865 N N . GLY A 1 107 ? -28.639 9.573 52.048 1.00 79.25 107 GLY A N 1
ATOM 866 C CA . GLY A 1 107 ? -29.496 9.244 53.187 1.00 79.25 107 GLY A CA 1
ATOM 867 C C . GLY A 1 107 ? -30.767 8.469 52.794 1.00 79.25 107 GLY A C 1
ATOM 868 O O . GLY A 1 107 ? -31.184 7.572 53.524 1.00 79.25 107 GLY A O 1
ATOM 869 N N . LEU A 1 108 ? -31.338 8.696 51.603 1.00 78.88 108 LEU A N 1
ATOM 870 C CA . LEU A 1 108 ? -32.466 7.891 51.100 1.00 78.88 108 LEU A CA 1
ATOM 871 C C . LEU A 1 108 ? -32.062 6.439 50.784 1.00 78.88 108 LEU A C 1
ATOM 873 O O . LEU A 1 108 ? -32.858 5.519 50.992 1.00 78.88 108 LEU A O 1
ATOM 877 N N . LYS A 1 109 ? -30.817 6.210 50.346 1.00 81.44 109 LYS A N 1
ATOM 878 C CA . LYS A 1 109 ? -30.266 4.853 50.188 1.00 81.44 109 LYS A CA 1
ATOM 879 C C . LYS A 1 109 ? -30.073 4.159 51.531 1.00 81.44 109 LYS A C 1
ATOM 881 O O . LYS A 1 109 ? -30.387 2.977 51.642 1.00 81.44 109 LYS A O 1
ATOM 886 N N . GLN A 1 110 ? -29.599 4.881 52.548 1.00 80.38 110 GLN A N 1
ATOM 887 C CA . GLN A 1 110 ? -29.454 4.344 53.906 1.00 80.38 110 GLN A CA 1
ATOM 888 C C . GLN A 1 110 ? -30.805 3.966 54.533 1.00 80.38 110 GLN A C 1
ATOM 890 O O . GLN A 1 110 ? -30.876 2.996 55.284 1.00 80.38 110 GLN A O 1
ATOM 895 N N . LEU A 1 111 ? -31.888 4.663 54.170 1.00 76.62 111 LEU A N 1
ATOM 896 C CA . LEU A 1 111 ? -33.259 4.316 54.566 1.00 76.62 111 LEU A CA 1
ATOM 897 C C . LEU A 1 111 ? -33.875 3.143 53.780 1.00 76.62 111 LEU A C 1
ATOM 899 O O . LEU A 1 111 ? -35.025 2.784 54.026 1.00 76.62 111 LEU A O 1
ATOM 903 N N . GLY A 1 112 ? -33.129 2.524 52.861 1.00 74.19 112 GLY A N 1
ATOM 904 C CA . GLY A 1 112 ? -33.538 1.294 52.180 1.00 74.19 112 GLY A CA 1
ATOM 905 C C . GLY A 1 112 ? -34.053 1.467 50.751 1.00 74.19 112 GLY A C 1
ATOM 906 O O . GLY A 1 112 ? -34.446 0.475 50.141 1.00 74.19 112 GLY A O 1
ATOM 907 N N . MET A 1 113 ? -34.012 2.673 50.166 1.00 75.25 113 MET A N 1
ATOM 908 C CA . MET A 1 113 ? -34.375 2.863 48.755 1.00 75.25 113 MET A CA 1
ATOM 909 C C . MET A 1 113 ? -33.145 2.735 47.846 1.00 75.25 113 MET A C 1
ATOM 911 O O . MET A 1 113 ? -32.408 3.690 47.597 1.00 75.25 113 MET A O 1
ATOM 915 N N . ALA A 1 114 ? -32.908 1.524 47.337 1.00 63.91 114 ALA A N 1
ATOM 916 C CA . ALA A 1 114 ? -31.705 1.194 46.568 1.00 63.91 114 ALA A CA 1
ATOM 917 C C . ALA A 1 114 ? -31.657 1.813 45.151 1.00 63.91 114 ALA A C 1
ATOM 919 O O . ALA A 1 114 ? -30.573 1.933 44.577 1.00 63.91 114 ALA A O 1
ATOM 920 N N . SER A 1 115 ? -32.798 2.226 44.587 1.00 68.94 115 SER A N 1
ATOM 921 C CA . SER A 1 115 ? -32.931 2.657 43.183 1.00 68.94 115 SER A CA 1
ATOM 922 C C . SER A 1 115 ? -33.410 4.103 42.991 1.00 68.94 115 SER A C 1
ATOM 924 O O . SER A 1 115 ? -34.034 4.406 41.977 1.00 68.94 115 SER A O 1
ATOM 926 N N . VAL A 1 116 ? -33.124 5.013 43.930 1.00 71.12 116 VAL A N 1
ATOM 927 C CA . VAL A 1 116 ? -33.555 6.421 43.816 1.00 71.12 116 VAL A CA 1
ATOM 928 C C . VAL A 1 116 ? -32.708 7.184 42.793 1.00 71.12 116 VAL A C 1
ATOM 930 O O . VAL A 1 116 ? -31.486 7.291 42.927 1.00 71.12 116 VAL A O 1
ATOM 933 N N . SER A 1 117 ? -33.374 7.744 41.781 1.00 76.44 117 SER A N 1
ATOM 934 C CA . SER A 1 117 ? -32.784 8.634 40.776 1.00 76.44 117 SER A CA 1
ATOM 935 C C . SER A 1 117 ? -32.862 10.101 41.210 1.00 76.44 117 SER A C 1
ATOM 937 O O . SER A 1 117 ? -33.848 10.530 41.809 1.00 76.44 117 SER A O 1
ATOM 939 N N . SER A 1 118 ? -31.865 10.913 40.845 1.00 72.56 118 SER A N 1
ATOM 940 C CA . SER A 1 118 ? -31.832 12.353 41.154 1.00 72.56 118 SER A CA 1
ATOM 941 C C . SER A 1 118 ? -33.058 13.108 40.627 1.00 72.56 118 SER A C 1
ATOM 943 O O . SER A 1 118 ? -33.544 14.023 41.283 1.00 72.56 118 SER A O 1
ATOM 945 N N . ALA A 1 119 ? -33.611 12.679 39.488 1.00 74.94 119 ALA A N 1
ATOM 946 C CA . ALA A 1 119 ? -34.817 13.271 38.909 1.00 74.94 119 ALA A CA 1
ATOM 947 C C . ALA A 1 119 ? -3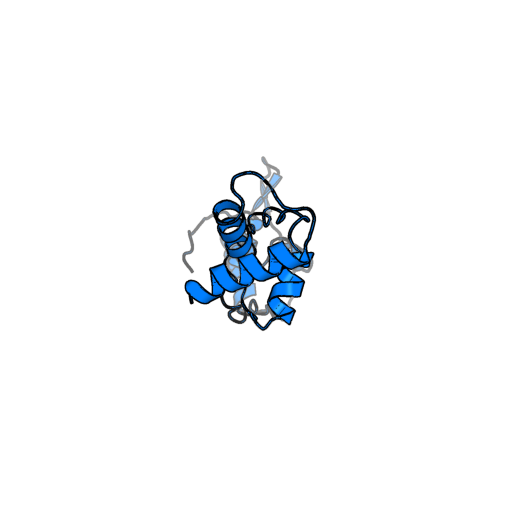6.072 13.038 39.772 1.00 74.94 119 ALA A C 1
ATOM 949 O O . ALA A 1 119 ? -36.952 13.894 39.835 1.00 74.94 119 ALA A O 1
ATOM 950 N N . GLN A 1 120 ? -36.153 11.896 40.463 1.00 74.56 120 GLN A N 1
ATOM 951 C CA . GLN A 1 120 ? -37.271 11.591 41.363 1.00 74.56 120 GLN A CA 1
ATOM 952 C C . GLN A 1 120 ? -37.190 12.435 42.635 1.00 74.56 120 GLN A C 1
ATOM 954 O O . GLN A 1 120 ? -38.212 12.918 43.115 1.00 74.56 120 GLN A O 1
ATOM 959 N N . VAL A 1 121 ? -35.972 12.660 43.141 1.00 76.75 121 VAL A N 1
ATOM 960 C CA . VAL A 1 121 ? -35.732 13.533 44.298 1.00 76.75 121 VAL A CA 1
ATOM 961 C C . VAL A 1 121 ? -36.092 14.977 43.964 1.00 76.75 121 VAL A C 1
ATOM 963 O O . VAL A 1 121 ? -36.818 15.600 44.728 1.00 76.75 121 VAL A O 1
ATOM 966 N N . GLU A 1 122 ? -35.656 15.499 42.814 1.00 76.31 122 GLU A N 1
ATOM 967 C CA . GLU A 1 122 ? -35.985 16.869 42.393 1.00 76.31 122 GLU A CA 1
ATOM 968 C C . GLU A 1 122 ? -37.495 17.067 42.195 1.00 76.31 122 GLU A C 1
ATOM 970 O O . GLU A 1 122 ? -38.048 18.062 42.664 1.00 76.31 122 GLU A O 1
ATOM 975 N N . SER A 1 123 ? -38.184 16.098 41.580 1.00 77.88 123 SER A N 1
ATOM 976 C CA . SER A 1 123 ? -39.643 16.149 41.427 1.00 77.88 123 SER A CA 1
ATOM 977 C C . SER A 1 123 ? -40.367 16.110 42.774 1.00 77.88 123 SER A C 1
ATOM 979 O O . SER A 1 123 ? -41.304 16.878 42.980 1.00 77.88 123 SER A O 1
ATOM 981 N N . ALA A 1 124 ? -39.945 15.238 43.694 1.00 78.19 124 ALA A N 1
ATOM 982 C CA . ALA A 1 124 ? -40.538 15.154 45.027 1.00 78.19 124 ALA A CA 1
ATOM 983 C C . ALA A 1 124 ? -40.273 16.426 45.847 1.00 78.19 124 ALA A C 1
ATOM 985 O O . ALA A 1 124 ? -41.128 16.855 46.619 1.00 78.19 124 ALA A O 1
ATOM 986 N N . LEU A 1 125 ? -39.116 17.060 45.651 1.00 78.75 125 LEU A N 1
ATOM 987 C CA . LEU A 1 125 ? -38.742 18.289 46.338 1.00 78.75 125 LEU A CA 1
ATOM 988 C C . LEU A 1 125 ? -39.567 19.493 45.873 1.00 78.75 125 LEU A C 1
ATOM 990 O O . LEU A 1 125 ? -40.025 20.271 46.706 1.00 78.75 125 LEU A O 1
ATOM 994 N N . GLN A 1 126 ? -39.788 19.629 44.562 1.00 78.81 126 GLN A N 1
ATOM 995 C CA . GLN A 1 126 ? -40.626 20.697 44.005 1.00 78.81 126 GLN A CA 1
ATOM 996 C C . GLN A 1 126 ? -42.080 20.605 44.473 1.00 78.81 126 GLN A C 1
ATOM 998 O O . GLN A 1 126 ? -42.734 21.626 44.665 1.00 78.81 126 GLN A O 1
ATOM 1003 N N . GLU A 1 127 ? -42.581 19.389 44.670 1.00 78.44 127 GLU A N 1
ATOM 1004 C CA . GLU A 1 127 ? -43.951 19.153 45.114 1.00 78.44 127 GLU A CA 1
ATOM 1005 C C . GLU A 1 127 ? -44.119 19.306 46.628 1.00 78.44 127 GLU A C 1
ATOM 1007 O O . GLU A 1 127 ? -45.095 19.900 47.079 1.00 78.44 127 GLU A O 1
ATOM 1012 N N . ALA A 1 128 ? -43.163 18.804 47.417 1.00 77.31 128 ALA A N 1
ATOM 1013 C CA . ALA A 1 128 ? -43.209 18.903 48.873 1.00 77.31 128 ALA A CA 1
ATOM 1014 C C . ALA A 1 128 ? -42.896 20.321 49.378 1.00 77.31 128 ALA A C 1
ATOM 1016 O O . ALA A 1 128 ? -43.455 20.750 50.386 1.00 77.31 128 ALA A O 1
ATOM 1017 N N . TYR A 1 129 ? -42.030 21.058 48.675 1.00 75.81 129 TYR A N 1
ATOM 1018 C CA . TYR A 1 129 ? -41.555 22.378 49.092 1.00 75.81 129 TYR A CA 1
ATOM 1019 C C . TYR A 1 129 ? -41.536 23.391 47.931 1.00 75.81 129 TYR A C 1
ATOM 1021 O O . TYR A 1 129 ? -40.471 23.888 47.553 1.00 75.81 129 TYR A O 1
ATOM 1029 N N . PRO A 1 130 ? -42.707 23.779 47.386 1.00 71.56 130 PRO A N 1
ATOM 1030 C CA . PRO A 1 130 ? -42.789 24.744 46.284 1.00 71.56 130 PRO A CA 1
ATOM 1031 C C . PRO A 1 130 ? -42.300 26.155 46.664 1.00 71.56 130 PRO A C 1
ATOM 1033 O O . PRO A 1 130 ? -41.925 26.930 45.789 1.00 71.56 130 PRO A O 1
ATOM 1036 N N . ASN A 1 131 ? -42.268 26.483 47.963 1.00 64.19 131 ASN A N 1
ATOM 1037 C CA . ASN A 1 131 ? -41.921 27.812 48.483 1.00 64.19 131 ASN A CA 1
ATOM 1038 C C . ASN A 1 131 ? -40.532 27.890 49.151 1.00 64.19 131 ASN A C 1
ATOM 1040 O O . ASN A 1 131 ? -40.192 28.928 49.716 1.00 64.19 131 ASN A O 1
ATOM 1044 N N . GLY A 1 132 ? -39.724 26.825 49.078 1.00 62.00 132 GLY A N 1
ATOM 1045 C CA . GLY A 1 132 ? -38.354 26.795 49.606 1.00 62.00 132 GLY A CA 1
ATOM 1046 C C . GLY A 1 132 ? -38.093 25.691 50.633 1.00 62.00 132 GLY A C 1
ATOM 1047 O O . GLY A 1 132 ? -39.008 25.175 51.269 1.00 62.00 132 GLY A O 1
ATOM 1048 N N . LEU A 1 133 ? -36.814 25.328 50.766 1.00 68.44 133 LEU A N 1
ATOM 1049 C CA . LEU A 1 133 ? -36.326 24.263 51.644 1.00 68.44 133 LEU A CA 1
ATOM 1050 C C . LEU A 1 133 ? -36.317 24.704 53.119 1.00 68.44 133 LEU A C 1
ATOM 1052 O O . LEU A 1 133 ? -35.826 25.801 53.401 1.00 68.44 133 LEU A O 1
ATOM 1056 N N . PRO A 1 134 ? -36.788 23.869 54.063 1.00 70.56 134 PRO A N 1
ATOM 1057 C CA . PRO A 1 134 ? -36.563 24.105 55.482 1.00 70.56 134 PRO A CA 1
ATOM 1058 C C . PRO A 1 134 ? -35.082 23.897 55.830 1.00 70.56 134 PRO A C 1
ATOM 1060 O O . PRO A 1 134 ? -34.348 23.202 55.128 1.00 70.56 134 PRO A O 1
ATOM 1063 N N . THR A 1 135 ? -34.639 24.521 56.921 1.00 68.81 135 THR A N 1
ATOM 1064 C CA . THR A 1 135 ? -33.237 24.475 57.366 1.00 68.81 135 THR A CA 1
ATOM 1065 C C . THR A 1 135 ? -32.820 23.087 57.867 1.00 68.81 135 THR A C 1
ATOM 1067 O O . THR A 1 135 ? -31.630 22.786 57.870 1.00 68.81 135 THR A O 1
ATOM 1070 N N . ASP A 1 136 ? -33.772 22.247 58.294 1.00 75.88 136 ASP A N 1
ATOM 1071 C CA . ASP A 1 136 ? -33.486 20.901 58.795 1.00 75.88 136 ASP A CA 1
ATOM 1072 C C . ASP A 1 136 ? -33.488 19.851 57.676 1.00 75.88 136 ASP A C 1
ATOM 1074 O O . ASP A 1 136 ? -34.524 19.506 57.106 1.00 75.88 136 ASP A O 1
ATOM 1078 N N . GLU A 1 137 ? -32.311 19.301 57.394 1.00 69.06 137 GLU A N 1
ATOM 1079 C CA . GLU A 1 137 ? -32.118 18.268 56.375 1.00 69.06 137 GLU A CA 1
ATOM 1080 C C . GLU A 1 137 ? -32.815 16.945 56.742 1.00 69.06 137 GLU A C 1
ATOM 1082 O O . GLU A 1 137 ? -33.242 16.206 55.850 1.00 69.06 137 GLU A O 1
ATOM 1087 N N . GLY A 1 138 ? -32.985 16.655 58.040 1.00 73.38 138 GLY A N 1
ATOM 1088 C CA . GLY A 1 138 ? -33.658 15.444 58.519 1.00 73.38 138 GLY A CA 1
ATOM 1089 C C . GLY A 1 138 ? -35.153 15.426 58.189 1.00 73.38 138 GLY A C 1
ATOM 1090 O O . GLY A 1 138 ? -35.682 14.417 57.708 1.00 73.38 138 GLY A O 1
ATOM 1091 N N . GLU A 1 139 ? -35.832 16.556 58.388 1.00 76.31 139 GLU A N 1
ATOM 1092 C CA . GLU A 1 139 ? -37.238 16.739 58.023 1.00 76.31 139 GLU A CA 1
ATOM 1093 C C . GLU A 1 139 ? -37.465 16.641 56.505 1.00 76.31 139 GLU A C 1
ATOM 1095 O O . GLU A 1 139 ? -38.397 15.958 56.061 1.00 76.31 139 GLU A O 1
ATOM 1100 N N . VAL A 1 140 ? -36.579 17.242 55.700 1.00 78.38 140 VAL A N 1
ATOM 1101 C CA . VAL A 1 140 ? -36.622 17.142 54.228 1.00 78.38 140 VAL A CA 1
ATOM 1102 C C . VAL A 1 140 ? -36.511 15.688 53.785 1.00 78.38 140 VAL A C 1
ATOM 1104 O O . VAL A 1 140 ? -37.310 15.212 52.975 1.00 78.38 140 VAL A O 1
ATOM 1107 N N . LEU A 1 141 ? -35.548 14.958 54.345 1.00 80.50 141 LEU A N 1
ATOM 1108 C CA . LEU A 1 141 ? -35.269 13.583 53.959 1.00 80.50 141 LEU A CA 1
ATOM 1109 C C . LEU A 1 141 ? -36.436 12.646 54.291 1.00 80.50 141 LEU A C 1
ATOM 1111 O O . LEU A 1 141 ? -36.846 11.842 53.449 1.00 80.50 141 LEU A O 1
ATOM 1115 N N . ARG A 1 142 ? -37.032 12.791 55.481 1.00 79.94 142 ARG A N 1
ATOM 1116 C CA . ARG A 1 142 ? -38.215 12.017 55.885 1.00 79.94 142 ARG A CA 1
ATOM 1117 C C . ARG A 1 142 ? -39.421 12.310 54.992 1.00 79.94 142 ARG A C 1
ATOM 1119 O O . ARG A 1 142 ? -40.138 11.385 54.612 1.00 79.94 142 ARG A O 1
ATOM 1126 N N . THR A 1 143 ? -39.643 13.576 54.656 1.00 79.56 143 THR A N 1
ATOM 1127 C CA . THR A 1 143 ? -40.793 14.006 53.849 1.00 79.56 143 THR A CA 1
ATOM 1128 C C . THR A 1 143 ? -40.692 13.480 52.418 1.00 79.56 143 THR A C 1
ATOM 1130 O O . THR A 1 143 ? -41.663 12.930 51.895 1.00 79.56 143 THR A O 1
ATOM 1133 N N . ILE A 1 144 ? -39.498 13.539 51.818 1.00 82.38 144 ILE A N 1
ATOM 1134 C CA . ILE A 1 144 ? -39.234 12.955 50.495 1.00 82.38 144 ILE A CA 1
ATOM 1135 C C . ILE A 1 144 ? -39.394 11.431 50.534 1.00 82.38 144 ILE A C 1
ATOM 1137 O O . ILE A 1 144 ? -40.033 10.868 49.647 1.00 82.38 144 ILE A O 1
ATOM 1141 N N . PHE A 1 145 ? -38.873 10.761 51.569 1.00 81.94 145 PHE A N 1
ATOM 1142 C CA . PHE A 1 145 ? -39.007 9.309 51.713 1.00 81.94 145 PHE A CA 1
ATOM 1143 C C . PHE A 1 145 ? -40.475 8.865 51.749 1.00 81.94 145 PHE A C 1
ATOM 1145 O O . PHE A 1 145 ? -40.867 7.967 51.008 1.00 81.94 145 PHE A O 1
ATOM 1152 N N . VAL A 1 146 ? -41.312 9.533 52.549 1.00 81.19 146 VAL A N 1
ATOM 1153 C CA . VAL A 1 146 ? -42.752 9.231 52.620 1.00 81.19 146 VAL A CA 1
ATOM 1154 C C . VAL A 1 146 ? -43.462 9.544 51.299 1.00 81.19 146 VAL A C 1
ATOM 1156 O O . VAL A 1 146 ? -44.353 8.796 50.896 1.00 81.19 146 VAL A O 1
ATOM 1159 N N . GLY A 1 147 ? -43.081 10.625 50.613 1.00 78.25 147 GLY A N 1
ATOM 1160 C CA . GLY A 1 147 ? -43.647 10.988 49.313 1.00 78.25 147 GLY A CA 1
ATOM 1161 C C . GLY A 1 147 ? -43.345 9.965 48.216 1.00 78.25 147 GLY A C 1
ATOM 1162 O O . GLY A 1 147 ? -44.218 9.666 47.404 1.00 78.25 147 GLY A O 1
ATOM 1163 N N . LEU A 1 148 ? -42.140 9.391 48.220 1.00 78.19 148 LEU A N 1
ATOM 1164 C CA . LEU A 1 148 ? 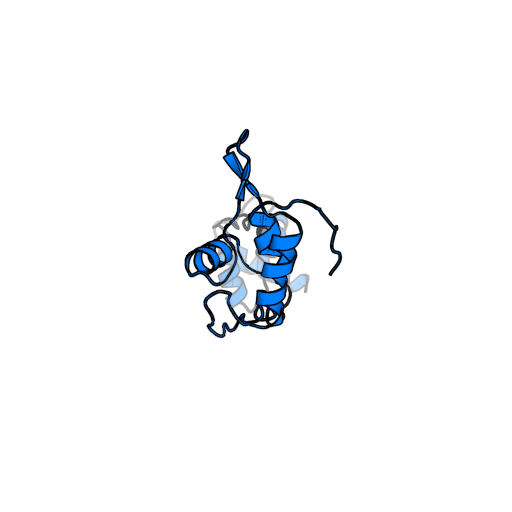-41.735 8.349 47.275 1.00 78.19 148 LEU A CA 1
ATOM 1165 C C . LEU A 1 148 ? -42.355 6.986 47.620 1.00 78.19 148 LEU A C 1
ATOM 1167 O O . LEU A 1 148 ? -42.899 6.339 46.735 1.00 78.19 148 LEU A O 1
ATOM 1171 N N . MET A 1 149 ? -42.413 6.613 48.903 1.00 77.38 149 MET A N 1
ATOM 1172 C CA . MET A 1 149 ? -43.068 5.376 49.370 1.00 77.38 149 MET A CA 1
ATOM 1173 C C . MET A 1 149 ? -44.578 5.315 49.105 1.00 77.38 149 MET A C 1
ATOM 1175 O O . MET A 1 149 ? -45.165 4.244 49.166 1.00 77.38 149 MET A O 1
ATOM 1179 N N . ARG A 1 150 ? -45.243 6.453 48.876 1.00 71.06 150 ARG A N 1
ATOM 1180 C CA . ARG A 1 150 ? -46.661 6.480 48.472 1.00 71.06 150 ARG A CA 1
ATOM 1181 C C . ARG A 1 150 ? -46.865 6.273 46.968 1.00 71.06 150 ARG A C 1
ATOM 1183 O O . ARG A 1 150 ? -48.012 6.173 46.539 1.00 71.06 150 ARG A O 1
ATOM 1190 N N . ARG A 1 151 ? -45.789 6.330 46.180 1.00 64.44 151 ARG A N 1
ATOM 1191 C CA . ARG A 1 151 ? -45.806 6.267 44.712 1.00 64.44 151 ARG A CA 1
ATOM 1192 C C . ARG A 1 151 ? -45.335 4.925 44.159 1.00 64.44 151 ARG A C 1
ATOM 1194 O O . ARG A 1 151 ? -45.703 4.620 43.026 1.00 64.44 151 ARG A O 1
ATOM 1201 N N . ASP A 1 152 ? -44.554 4.183 44.938 1.00 52.19 152 ASP A N 1
ATOM 1202 C CA . ASP A 1 152 ? -44.280 2.753 44.739 1.00 52.19 152 ASP A CA 1
ATOM 1203 C C . ASP A 1 152 ? -45.420 1.890 45.307 1.00 52.19 152 ASP A C 1
ATOM 1205 O O . ASP A 1 152 ? -45.719 0.839 44.694 1.00 52.19 152 ASP A O 1
#